Protein AF-A0A662Z2X7-F1 (afdb_monomer)

Secondary structure (DSSP, 8-state):
---TTHHHHTTTTT-EE-HHHHHHHHHHHH-S-B-SS--EEEEE---S--S-TTEEEEEEEEEBSSSS-EEEEEEEEE--SSGGG--TTT--EEEEEEEEE--------

Nearest PDB structures (foldseek):
  5dre-assembly1_A-2  TM=3.375E-01  e=4.925E+00  Comamonas testosteroni
  1ohs-assembly2_D  TM=3.781E-01  e=5.821E+00  Comamonas testosteroni
  8vo3-assembly1_A-2  TM=2.371E-01  e=3.728E+00  Papaver somniferum
  8vo2-assembly1_A-2  TM=2.464E-01  e=4.659E+00  Papaver somniferum
  8vo1-assembly1_A-2  TM=1.956E-01  e=4.659E+00  Papaver somniferum

Foldseek 3Di:
DCAPQNVLQVVVAQDWAAPQVVQVSVCVRPVFHWDNPDKDKDWDDPPDPDPCLFKIWIWIWIATPPDGKIKTWIWMDTDDPDPVVDDNGGGTIRTHDIHTGDPPPPPDD

Solvent-accessible surface area (backbone atoms only — not comparable to full-atom values): 6611 Å² total; per-residue (Å²): 131,86,56,98,56,48,75,64,39,60,73,50,37,78,39,73,42,27,61,66,57,48,50,56,53,48,25,70,73,72,75,49,61,60,45,84,89,57,74,52,73,48,80,51,78,79,90,62,98,55,97,72,79,56,58,36,40,30,43,37,41,42,41,38,74,89,49,79,36,33,35,43,28,37,30,33,42,72,53,65,95,49,78,87,75,60,55,77,73,79,40,63,28,42,29,67,42,69,41,84,44,79,59,75,72,79,76,86,127

pLDDT: mean 82.67, std 15.75, range [36.41, 96.06]

Sequence (109 aa):
MNNMYEKQFRLLENKKMTLKELALELESVVGQTINKDEFFYKRDVALKPNTNVSQDTFHVTYEFLDHKDFIDVVASLPSKRKLSEYDFTDANFDIELISYVKRDTPENK

Structure (mmCIF, N/CA/C/O backbone):
data_AF-A0A662Z2X7-F1
#
_entry.id   AF-A0A662Z2X7-F1
#
loop_
_atom_site.group_PDB
_atom_site.id
_atom_site.type_symbol
_atom_site.label_atom_id
_atom_site.label_alt_id
_atom_site.label_comp_id
_atom_site.label_asym_id
_atom_site.label_entity_id
_atom_site.label_seq_id
_atom_site.pdbx_PDB_ins_code
_atom_site.Cartn_x
_atom_site.Cartn_y
_atom_site.Cartn_z
_atom_site.occupancy
_atom_site.B_iso_or_equiv
_atom_site.auth_seq_id
_atom_site.auth_comp_id
_atom_site.auth_asym_id
_atom_site.auth_atom_id
_atom_site.pdbx_PDB_model_num
ATOM 1 N N . MET A 1 1 ? -2.442 -14.916 15.191 1.00 41.44 1 MET A N 1
ATOM 2 C CA . MET A 1 1 ? -3.237 -13.699 15.453 1.00 41.44 1 MET A CA 1
ATOM 3 C C . MET A 1 1 ? -4.158 -13.524 14.262 1.00 41.44 1 MET A C 1
ATOM 5 O O . MET A 1 1 ? -3.631 -13.391 13.170 1.00 41.44 1 MET 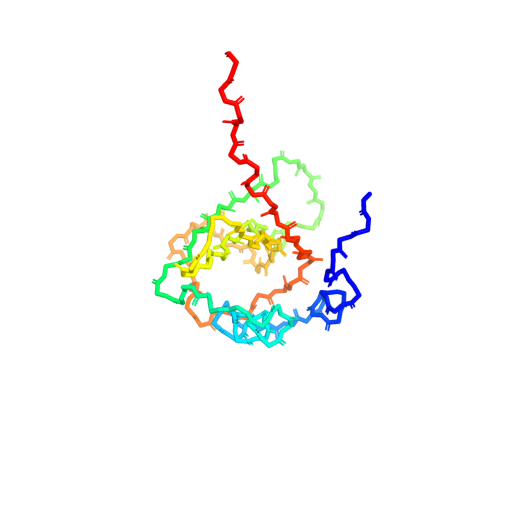A O 1
ATOM 9 N N . ASN A 1 2 ? -5.479 -13.602 14.443 1.00 45.38 2 ASN A N 1
ATOM 10 C CA . ASN A 1 2 ? -6.415 -13.214 13.382 1.00 45.38 2 ASN A CA 1
ATOM 11 C C . ASN A 1 2 ? -6.369 -11.693 13.300 1.00 45.38 2 ASN A C 1
ATOM 13 O O . ASN A 1 2 ? -6.636 -11.028 14.306 1.00 45.38 2 ASN A O 1
ATOM 17 N N . ASN A 1 3 ? -5.960 -11.152 12.157 1.00 61.34 3 ASN A N 1
ATOM 18 C CA . ASN A 1 3 ? -5.884 -9.706 12.006 1.00 61.34 3 ASN A CA 1
ATOM 19 C C . ASN A 1 3 ? -7.318 -9.142 11.988 1.00 61.34 3 ASN A C 1
ATOM 21 O O . ASN A 1 3 ? -8.207 -9.740 11.381 1.00 61.34 3 ASN A O 1
ATOM 25 N N . MET A 1 4 ? -7.572 -8.022 12.672 1.00 78.00 4 MET A N 1
ATOM 26 C CA . MET A 1 4 ? -8.931 -7.477 12.873 1.00 78.00 4 MET A CA 1
ATOM 27 C C . MET A 1 4 ? -9.675 -7.223 11.548 1.00 78.00 4 MET A C 1
ATOM 29 O O . MET A 1 4 ? -10.901 -7.296 11.500 1.00 78.00 4 MET A O 1
ATOM 33 N N . TYR A 1 5 ? -8.914 -7.012 10.472 1.00 87.31 5 TYR 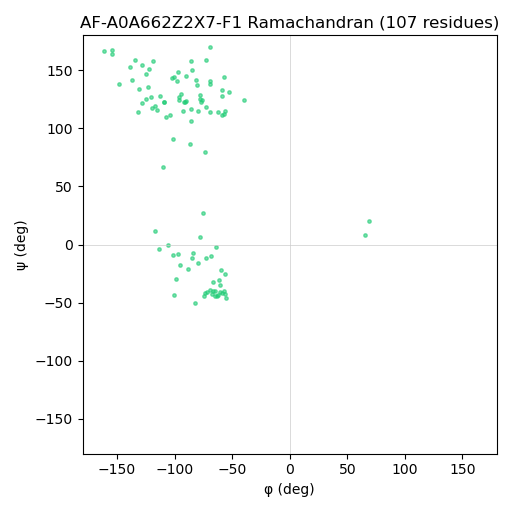A N 1
ATOM 34 C CA . TYR A 1 5 ? -9.384 -6.704 9.121 1.00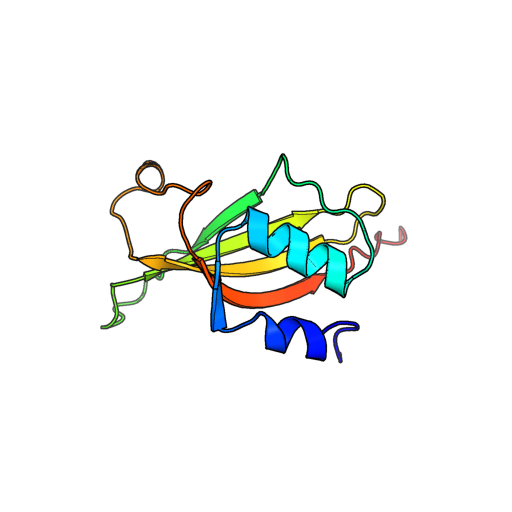 87.31 5 TYR A CA 1
ATOM 35 C C . TYR A 1 5 ? -9.019 -7.776 8.079 1.00 87.31 5 TYR A C 1
ATOM 37 O O . TYR A 1 5 ? -9.152 -7.553 6.878 1.00 87.31 5 TYR A O 1
ATOM 45 N N . GLU A 1 6 ? -8.545 -8.951 8.510 1.00 85.50 6 GLU A N 1
ATOM 46 C CA . GLU A 1 6 ? -7.935 -9.954 7.624 1.00 85.50 6 GLU A CA 1
ATOM 47 C C . GLU A 1 6 ? -8.863 -10.407 6.489 1.00 85.50 6 GLU A C 1
ATOM 49 O O . GLU A 1 6 ? -8.433 -10.576 5.351 1.00 85.50 6 GLU A O 1
ATOM 54 N N . LYS A 1 7 ? -10.157 -10.593 6.777 1.00 89.44 7 LYS A N 1
ATOM 55 C CA . LYS A 1 7 ? -11.122 -11.041 5.763 1.00 89.44 7 LYS A CA 1
ATOM 56 C C . LYS A 1 7 ? -11.330 -9.990 4.680 1.00 89.44 7 LYS A C 1
ATOM 58 O O . LYS A 1 7 ? -11.447 -10.350 3.517 1.00 89.44 7 LYS A O 1
ATOM 63 N N . GLN A 1 8 ? -11.393 -8.721 5.067 1.00 91.88 8 GLN A N 1
ATOM 64 C CA . GLN A 1 8 ? -11.579 -7.597 4.160 1.00 91.88 8 GLN A CA 1
ATOM 65 C C . GLN A 1 8 ? -10.318 -7.354 3.328 1.00 91.88 8 GLN A C 1
ATOM 67 O O . GLN A 1 8 ? -10.410 -7.163 2.122 1.00 91.88 8 GLN A O 1
ATOM 72 N N . PHE A 1 9 ? -9.141 -7.450 3.944 1.00 93.56 9 PHE A N 1
ATOM 73 C CA . PHE A 1 9 ? -7.856 -7.336 3.254 1.00 93.56 9 PHE A CA 1
ATOM 74 C C . PHE A 1 9 ? -7.660 -8.406 2.186 1.00 93.56 9 PHE A C 1
ATOM 76 O O . PHE A 1 9 ? -7.285 -8.076 1.066 1.00 93.56 9 PHE A O 1
ATOM 83 N N . ARG A 1 10 ? -8.054 -9.654 2.456 1.00 91.75 10 ARG A N 1
ATOM 84 C CA . ARG A 1 10 ? -8.045 -10.723 1.443 1.00 91.75 10 ARG A CA 1
ATOM 85 C C . ARG A 1 10 ? -8.917 -10.433 0.215 1.00 91.75 10 ARG A C 1
ATOM 87 O O . ARG A 1 10 ? -8.704 -11.043 -0.825 1.00 91.75 10 ARG A O 1
ATOM 94 N N . LEU A 1 11 ? -9.908 -9.538 0.314 1.00 92.94 11 LEU A N 1
ATOM 95 C CA . LEU A 1 11 ? -10.707 -9.099 -0.841 1.00 92.94 11 LEU A CA 1
ATOM 96 C C . LEU A 1 11 ? -9.990 -8.039 -1.688 1.00 92.94 11 LEU A C 1
ATOM 98 O O . LEU A 1 11 ? -10.437 -7.745 -2.798 1.00 92.94 11 LEU A O 1
ATOM 102 N N . LEU A 1 12 ? -8.943 -7.416 -1.149 1.00 93.56 12 LEU A N 1
ATOM 103 C CA . LEU A 1 12 ? -8.099 -6.434 -1.828 1.00 93.56 12 LEU A CA 1
ATOM 104 C C . LEU A 1 12 ? -6.806 -7.069 -2.358 1.00 93.56 12 LEU A C 1
ATOM 106 O O . LEU A 1 12 ? -6.305 -6.645 -3.395 1.00 93.56 12 LEU A O 1
ATOM 110 N N . GLU A 1 13 ? -6.304 -8.110 -1.696 1.00 92.25 13 GLU A N 1
ATOM 111 C CA . GLU A 1 13 ? -5.204 -8.941 -2.193 1.00 92.25 13 GLU A CA 1
ATOM 112 C C . GLU A 1 13 ? -5.539 -9.554 -3.567 1.00 92.25 13 GLU A C 1
ATOM 114 O O . GLU A 1 13 ? -6.676 -9.937 -3.852 1.00 92.25 13 GLU A O 1
ATOM 119 N N . ASN A 1 14 ? -4.528 -9.673 -4.426 1.00 89.75 14 ASN A N 1
ATOM 120 C CA . ASN A 1 14 ? -4.590 -10.083 -5.836 1.00 89.75 14 ASN A CA 1
ATOM 121 C C . ASN A 1 14 ? -5.336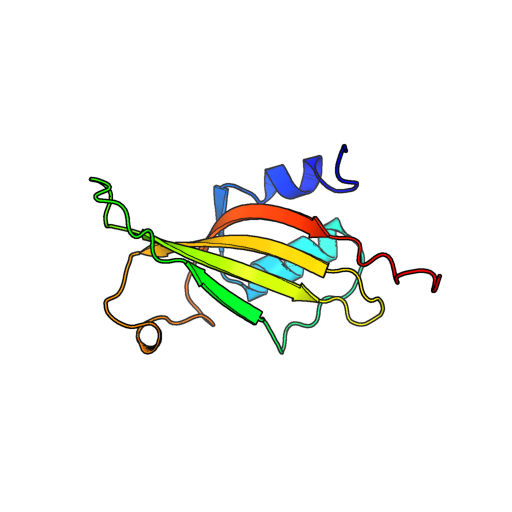 -9.121 -6.773 1.00 89.75 14 ASN A C 1
ATOM 123 O O . ASN A 1 14 ? -5.560 -9.451 -7.941 1.00 89.75 14 ASN A O 1
ATOM 127 N N . LYS A 1 15 ? -5.723 -7.932 -6.301 1.00 95.50 15 LYS A N 1
ATOM 128 C CA . LYS A 1 15 ? -6.189 -6.862 -7.186 1.00 95.50 15 LYS A CA 1
ATOM 129 C C . LYS A 1 15 ? -5.014 -6.055 -7.720 1.00 95.50 15 LYS A C 1
ATOM 131 O O . LYS A 1 15 ? -3.941 -6.000 -7.120 1.00 95.50 15 LYS A O 1
ATOM 136 N N . LYS A 1 16 ? -5.271 -5.392 -8.846 1.00 95.81 16 LYS A N 1
ATOM 137 C CA . LYS A 1 16 ? -4.361 -4.432 -9.453 1.00 95.81 16 LYS A CA 1
ATOM 138 C C . LYS A 1 16 ? -4.933 -3.029 -9.303 1.00 95.81 16 LYS A C 1
ATOM 140 O O . LYS A 1 16 ? -6.060 -2.810 -9.743 1.00 95.81 16 LYS A O 1
ATOM 145 N N . MET A 1 17 ? -4.193 -2.121 -8.675 1.00 96.06 17 MET A N 1
ATOM 146 C CA . MET A 1 17 ? -4.632 -0.736 -8.465 1.00 96.06 17 MET A CA 1
ATOM 147 C C . MET A 1 17 ? -3.457 0.191 -8.152 1.00 96.06 17 MET A C 1
ATOM 149 O O . MET A 1 17 ? -2.355 -0.266 -7.841 1.00 96.06 17 MET A O 1
ATOM 153 N N . THR A 1 18 ? -3.688 1.496 -8.223 1.00 95.31 18 THR A N 1
ATOM 154 C CA . THR A 1 18 ? -2.723 2.506 -7.770 1.00 95.31 18 THR A CA 1
ATOM 155 C C . THR A 1 18 ? -2.637 2.551 -6.244 1.00 95.31 18 THR A C 1
ATOM 157 O O . THR A 1 18 ? -3.571 2.171 -5.532 1.00 95.31 18 THR A O 1
ATOM 160 N N . LEU A 1 19 ? -1.532 3.082 -5.709 1.00 92.88 19 LEU A N 1
ATOM 161 C CA . LEU A 1 19 ? -1.374 3.246 -4.258 1.00 92.88 19 LEU A CA 1
ATOM 162 C C . LEU A 1 19 ? -2.438 4.176 -3.655 1.00 92.88 19 LEU A C 1
ATOM 164 O O . LEU A 1 19 ? -2.840 3.987 -2.506 1.00 92.88 19 LEU A O 1
ATOM 168 N N . LYS A 1 20 ? -2.917 5.152 -4.435 1.00 92.62 20 LYS A N 1
ATOM 169 C CA . LYS A 1 20 ? -3.962 6.097 -4.028 1.00 92.62 20 LYS A CA 1
ATOM 170 C C . LYS A 1 20 ? -5.349 5.457 -3.993 1.00 92.62 20 LYS A C 1
ATOM 172 O O . LYS A 1 20 ? -6.104 5.714 -3.058 1.00 92.62 20 LYS A O 1
ATOM 177 N N . GLU A 1 21 ? -5.684 4.629 -4.981 1.00 95.06 21 GLU A N 1
ATOM 178 C CA . GLU A 1 21 ? -6.920 3.835 -4.961 1.00 95.06 21 GLU A CA 1
ATOM 179 C C . GLU A 1 21 ? -6.912 2.860 -3.785 1.00 95.06 21 GLU A C 1
ATOM 181 O O . GLU A 1 21 ? -7.891 2.796 -3.043 1.00 95.06 21 GLU A O 1
ATOM 186 N N . LEU A 1 22 ? -5.779 2.189 -3.546 1.00 95.19 22 LEU A N 1
ATOM 187 C CA . LEU A 1 22 ? -5.638 1.306 -2.395 1.00 95.19 22 LEU A CA 1
ATOM 188 C C . LEU A 1 22 ? -5.849 2.055 -1.076 1.00 95.19 22 LEU A C 1
ATOM 190 O O . LEU A 1 22 ? -6.551 1.546 -0.211 1.00 95.19 22 LEU A O 1
ATOM 194 N N . ALA A 1 23 ? -5.319 3.274 -0.926 1.00 93.88 23 ALA A N 1
ATOM 195 C CA . ALA A 1 23 ? -5.561 4.081 0.271 1.00 93.88 23 ALA A CA 1
ATOM 196 C C . ALA A 1 23 ? -7.064 4.290 0.533 1.00 93.88 23 ALA A C 1
ATOM 198 O O . ALA A 1 23 ? -7.515 4.101 1.657 1.00 93.88 23 ALA A O 1
ATOM 199 N N . LEU A 1 24 ? -7.850 4.630 -0.494 1.00 94.44 24 LEU A N 1
ATOM 200 C CA . LEU A 1 24 ? -9.299 4.854 -0.367 1.00 94.44 24 LEU A CA 1
ATOM 201 C C . LEU A 1 24 ? -10.064 3.575 0.015 1.00 94.44 24 LEU A C 1
ATOM 203 O O . LEU A 1 24 ? -10.986 3.608 0.837 1.00 94.44 24 LEU A O 1
ATOM 207 N N . GLU A 1 25 ? -9.674 2.439 -0.564 1.00 95.38 25 GLU A N 1
ATOM 208 C CA . GLU A 1 25 ? -10.232 1.127 -0.221 1.00 95.38 25 GLU A CA 1
ATOM 209 C C . GLU A 1 25 ? -9.891 0.747 1.227 1.00 95.38 25 GLU A C 1
ATOM 211 O O . GLU A 1 25 ? -10.762 0.322 1.987 1.00 95.38 25 GLU A O 1
ATOM 216 N N . LEU A 1 26 ? -8.638 0.957 1.646 1.00 94.06 26 LEU A N 1
ATOM 217 C CA . LEU A 1 26 ? -8.186 0.687 3.010 1.00 94.06 26 LEU A CA 1
ATOM 218 C C . LEU A 1 26 ? -8.919 1.560 4.035 1.00 94.06 26 LEU A C 1
ATOM 220 O O . LEU A 1 26 ? -9.381 1.022 5.039 1.00 94.06 26 LEU A O 1
ATOM 224 N N . GLU A 1 27 ? -9.099 2.859 3.771 1.00 93.56 27 GLU A N 1
ATOM 225 C CA . GLU A 1 27 ? -9.907 3.755 4.614 1.00 93.56 27 GLU A CA 1
ATOM 226 C C . GLU A 1 27 ? -11.339 3.238 4.778 1.00 93.56 27 GLU A C 1
ATOM 228 O O . GLU A 1 27 ? -11.877 3.233 5.884 1.00 93.56 27 GLU A O 1
ATOM 233 N N . SER A 1 28 ? -11.942 2.746 3.694 1.00 93.19 28 SER A N 1
ATOM 234 C CA . SER A 1 28 ? -13.298 2.186 3.715 1.00 93.19 28 SER A CA 1
ATOM 235 C C . SER A 1 28 ? -13.382 0.890 4.532 1.00 93.19 28 SER A C 1
ATOM 237 O O . SER A 1 28 ? -14.402 0.622 5.167 1.00 93.19 28 SER A O 1
ATOM 239 N N . VAL A 1 29 ? -12.310 0.090 4.543 1.00 92.44 29 VAL A N 1
ATOM 240 C CA . VAL A 1 29 ? -12.219 -1.154 5.323 1.00 92.44 29 VAL A CA 1
ATOM 241 C C . VAL A 1 29 ? -12.023 -0.887 6.815 1.00 92.44 29 VAL A C 1
ATOM 243 O O . VAL A 1 29 ? -12.652 -1.550 7.641 1.00 92.44 29 VAL A O 1
ATOM 246 N N . VAL A 1 30 ? -11.134 0.044 7.165 1.00 90.75 30 VAL A N 1
ATOM 247 C CA . VAL A 1 30 ? -10.717 0.282 8.558 1.00 90.75 30 VAL A CA 1
ATOM 248 C C . VAL A 1 30 ? -11.498 1.402 9.247 1.00 90.75 30 VAL A C 1
ATOM 250 O O . VAL A 1 30 ? -11.495 1.480 10.473 1.00 90.75 30 VAL A O 1
ATOM 253 N N . GLY A 1 31 ? -12.182 2.257 8.484 1.00 89.75 31 GLY A N 1
ATOM 254 C CA . GLY A 1 31 ? -12.940 3.398 8.998 1.00 89.75 31 GLY A CA 1
ATOM 255 C C . GLY A 1 31 ? -12.071 4.514 9.588 1.00 89.75 31 GLY A C 1
ATOM 256 O O . GLY A 1 31 ? -12.564 5.296 10.398 1.00 89.75 31 GLY A O 1
ATOM 257 N N . GLN A 1 32 ? -10.786 4.573 9.230 1.00 88.94 32 GLN A N 1
ATOM 258 C CA . GLN A 1 32 ? -9.815 5.561 9.717 1.00 88.94 32 GLN A CA 1
ATOM 259 C C . GLN A 1 32 ? -9.175 6.271 8.528 1.00 88.94 32 GLN A C 1
ATOM 261 O O . GLN A 1 32 ? -8.973 5.652 7.486 1.00 88.94 32 GLN A O 1
ATOM 266 N N . THR A 1 33 ? -8.843 7.552 8.691 1.00 90.69 33 THR A N 1
ATOM 267 C CA . THR A 1 33 ? -8.241 8.361 7.626 1.00 90.69 33 THR A CA 1
ATOM 268 C C . THR A 1 33 ? -6.753 8.049 7.483 1.00 90.69 33 THR A C 1
ATOM 270 O O . THR A 1 33 ? -6.001 8.103 8.459 1.00 90.69 33 THR A O 1
ATOM 273 N N . ILE A 1 34 ? -6.327 7.762 6.259 1.00 90.94 34 ILE A N 1
ATOM 274 C CA . ILE A 1 34 ? -4.944 7.480 5.874 1.00 90.94 34 ILE A CA 1
ATOM 275 C C . ILE A 1 34 ? -4.310 8.753 5.307 1.00 90.94 34 ILE A C 1
ATOM 277 O O . ILE A 1 34 ? -4.945 9.494 4.549 1.00 90.94 34 ILE A O 1
ATOM 281 N N . ASN A 1 35 ? -3.042 8.994 5.643 1.00 85.44 35 ASN A N 1
ATOM 282 C CA . ASN A 1 35 ? -2.253 10.032 4.990 1.00 85.44 35 ASN A CA 1
ATOM 283 C C . ASN A 1 35 ? -1.959 9.613 3.538 1.00 85.44 35 ASN A C 1
ATOM 285 O O . ASN A 1 35 ? -1.269 8.626 3.297 1.00 85.44 35 ASN A O 1
ATOM 289 N N . LYS A 1 36 ? -2.517 10.346 2.569 1.00 79.50 36 LYS A N 1
ATOM 290 C CA . LYS A 1 36 ? -2.375 10.051 1.131 1.00 79.50 36 LYS A CA 1
ATOM 291 C C . LYS A 1 36 ? -1.273 10.863 0.453 1.00 79.50 36 LYS A C 1
ATOM 293 O O . LYS A 1 36 ? -1.001 10.630 -0.723 1.00 79.50 36 LYS A O 1
ATOM 298 N N . ASP A 1 37 ? -0.700 11.826 1.169 1.00 69.25 37 ASP A N 1
ATOM 299 C CA . ASP A 1 37 ? 0.319 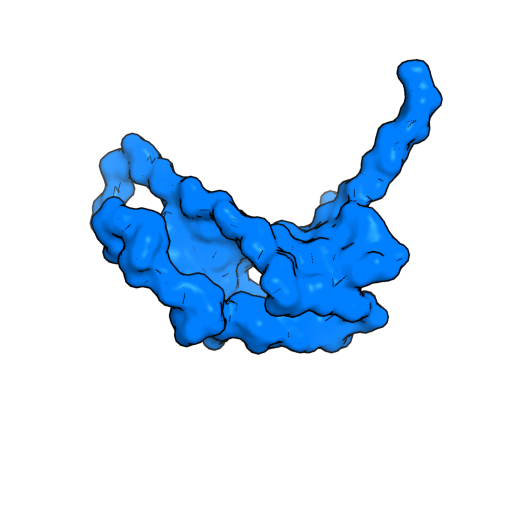12.730 0.639 1.00 69.25 37 ASP A CA 1
ATOM 300 C 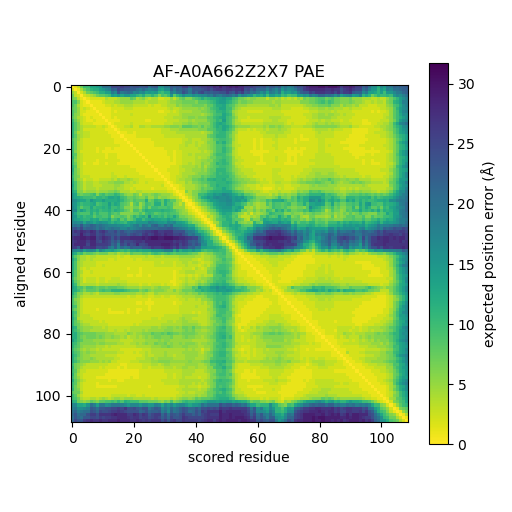C . ASP A 1 37 ? 1.728 12.145 0.815 1.00 69.25 37 ASP A C 1
ATOM 302 O O . ASP A 1 37 ? 2.647 12.504 0.080 1.00 69.25 37 ASP A O 1
ATOM 306 N N . GLU A 1 38 ? 1.890 11.194 1.742 1.00 65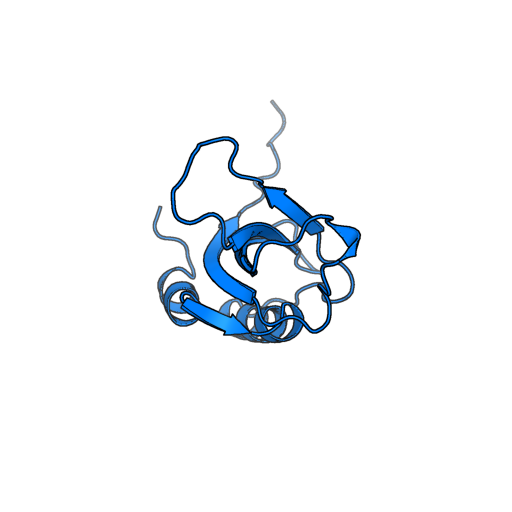.19 38 GLU A N 1
ATOM 307 C CA . GLU A 1 38 ? 3.159 10.532 2.034 1.00 65.19 38 GLU A CA 1
ATOM 308 C C . GLU A 1 38 ? 2.979 9.009 2.090 1.00 65.19 38 GLU A C 1
ATOM 310 O O . GLU A 1 38 ? 2.331 8.474 2.988 1.00 65.19 38 GLU A O 1
ATOM 315 N N . PHE A 1 39 ? 3.592 8.299 1.138 1.00 71.75 39 PHE A N 1
ATOM 316 C CA . PHE A 1 39 ? 3.750 6.844 1.190 1.00 71.75 39 PHE A CA 1
ATOM 317 C C . PHE A 1 39 ? 5.230 6.512 1.346 1.00 71.75 39 PHE A C 1
ATOM 319 O O . PHE A 1 39 ? 6.061 6.957 0.550 1.00 71.75 39 PHE A O 1
ATOM 326 N N . PHE A 1 40 ? 5.569 5.690 2.338 1.00 75.00 40 PHE A N 1
ATOM 327 C CA . PHE A 1 40 ? 6.927 5.172 2.480 1.00 75.00 40 PHE A CA 1
ATOM 328 C C . PHE A 1 40 ? 7.032 3.846 1.745 1.00 75.00 40 PHE A C 1
ATOM 330 O O . PHE A 1 40 ? 6.286 2.917 2.046 1.00 75.00 40 PHE A O 1
ATOM 337 N N . TYR A 1 41 ? 7.963 3.750 0.797 1.00 75.81 41 TYR A N 1
ATOM 338 C CA . TYR A 1 41 ? 8.191 2.527 0.036 1.00 75.81 41 TYR A CA 1
ATOM 339 C C . TYR A 1 41 ? 9.633 2.038 0.138 1.00 75.81 41 TYR A C 1
ATOM 341 O O . TYR A 1 41 ? 10.595 2.796 -0.005 1.00 75.81 41 TYR A O 1
ATOM 349 N N . LYS A 1 42 ? 9.785 0.729 0.337 1.00 79.94 42 LYS A N 1
ATOM 350 C CA . LYS A 1 42 ? 11.068 0.024 0.332 1.00 79.94 42 LYS A CA 1
ATOM 351 C C . LYS A 1 42 ? 11.054 -1.029 -0.771 1.00 79.94 42 LYS A C 1
ATOM 353 O O . LYS A 1 42 ? 10.250 -1.952 -0.728 1.00 79.94 42 LYS A O 1
ATOM 358 N N . ARG A 1 43 ? 11.947 -0.890 -1.758 1.00 78.25 43 ARG A N 1
ATOM 359 C CA . ARG A 1 43 ? 12.163 -1.896 -2.813 1.00 78.25 43 ARG A CA 1
ATOM 360 C C . ARG A 1 43 ? 12.984 -3.045 -2.245 1.00 78.25 43 ARG A C 1
ATOM 362 O O . ARG A 1 43 ? 14.118 -2.822 -1.822 1.00 78.25 43 ARG A O 1
ATOM 369 N N . ASP A 1 44 ? 12.454 -4.257 -2.309 1.00 73.50 44 ASP A N 1
ATOM 370 C CA . ASP A 1 44 ? 13.197 -5.475 -2.013 1.00 73.50 44 ASP A CA 1
ATOM 371 C C . ASP A 1 44 ? 13.542 -6.187 -3.326 1.00 73.50 44 ASP A C 1
ATOM 373 O O . ASP A 1 44 ? 12.686 -6.675 -4.061 1.00 73.50 44 ASP A O 1
ATOM 377 N N . VAL A 1 45 ? 14.838 -6.204 -3.647 1.00 62.62 45 VAL A N 1
ATOM 378 C CA . VAL A 1 45 ? 15.370 -6.909 -4.818 1.00 62.62 45 VAL A CA 1
ATOM 379 C C . VAL A 1 45 ? 15.777 -8.304 -4.369 1.00 62.62 45 VAL A C 1
ATOM 381 O O . VAL A 1 45 ? 16.698 -8.460 -3.564 1.00 62.62 45 VAL A O 1
ATOM 384 N N . ALA A 1 46 ? 15.108 -9.334 -4.882 1.00 59.00 46 ALA A N 1
ATOM 385 C CA . ALA A 1 46 ? 15.481 -10.710 -4.587 1.00 59.00 46 ALA A CA 1
ATOM 386 C C . ALA A 1 46 ? 16.903 -11.000 -5.115 1.00 59.00 46 ALA A C 1
ATOM 388 O O . ALA A 1 46 ? 17.137 -11.036 -6.317 1.00 59.00 46 ALA A O 1
ATOM 389 N N . LEU A 1 47 ? 17.863 -11.245 -4.214 1.00 53.78 47 LEU A N 1
ATOM 390 C CA . LEU A 1 47 ? 19.261 -11.578 -4.551 1.00 53.78 47 LEU A CA 1
ATOM 391 C C . LEU A 1 47 ? 19.465 -13.044 -4.993 1.00 53.78 47 LEU A C 1
ATOM 393 O O . LEU A 1 47 ? 20.602 -13.489 -5.148 1.00 53.78 47 LEU A O 1
ATOM 397 N N . LYS A 1 48 ? 18.392 -13.827 -5.157 1.00 49.59 48 LYS A N 1
ATOM 398 C CA . LYS A 1 48 ? 18.472 -15.244 -5.549 1.00 49.59 48 LYS A CA 1
ATOM 399 C C . LYS A 1 48 ? 18.262 -15.417 -7.062 1.00 49.59 48 LYS A C 1
ATOM 401 O O . LYS A 1 48 ? 17.512 -14.642 -7.655 1.00 49.59 48 LYS A O 1
ATOM 406 N N . PRO A 1 49 ? 18.892 -16.428 -7.697 1.00 44.34 49 PRO A N 1
ATOM 407 C CA . PRO A 1 49 ? 18.704 -16.730 -9.112 1.00 44.34 49 PRO A CA 1
ATOM 408 C C . PRO A 1 49 ? 17.328 -17.376 -9.298 1.00 44.34 49 PRO A C 1
ATOM 410 O O . PRO A 1 49 ? 17.186 -18.595 -9.354 1.00 44.34 49 PRO A O 1
ATOM 413 N N . ASN A 1 50 ? 16.296 -16.544 -9.325 1.0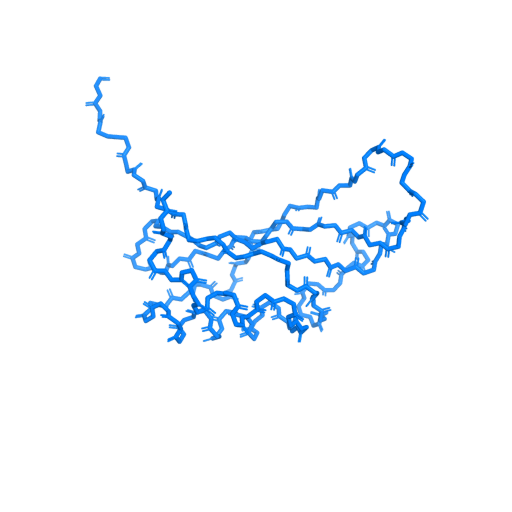0 44.12 50 ASN A N 1
ATOM 414 C CA . ASN A 1 50 ? 14.918 -16.975 -9.475 1.00 44.12 50 ASN A CA 1
ATOM 415 C C . ASN A 1 50 ? 14.573 -16.843 -10.957 1.00 44.12 50 ASN A C 1
ATOM 417 O O . ASN A 1 50 ? 14.710 -15.773 -11.533 1.00 44.12 50 ASN A O 1
ATOM 421 N N . THR A 1 51 ? 14.115 -17.916 -11.588 1.00 49.75 51 THR A N 1
ATOM 422 C CA . THR A 1 51 ? 13.772 -17.971 -13.020 1.00 49.75 51 THR A CA 1
ATOM 423 C C . THR A 1 51 ? 12.599 -17.067 -13.442 1.00 49.75 51 THR A C 1
ATOM 425 O O . THR A 1 51 ? 12.333 -16.965 -14.634 1.00 49.75 51 THR A O 1
ATOM 428 N N . ASN A 1 52 ? 11.956 -16.356 -12.506 1.00 49.78 52 ASN A N 1
ATOM 429 C CA . ASN A 1 52 ? 10.947 -15.316 -12.755 1.00 49.78 52 ASN A CA 1
ATOM 430 C C . ASN A 1 52 ? 11.493 -13.921 -12.396 1.00 49.78 52 ASN A C 1
ATOM 432 O O . ASN A 1 52 ? 11.038 -13.279 -11.455 1.00 49.78 52 ASN A O 1
ATOM 436 N N . VAL A 1 53 ? 12.485 -13.445 -13.152 1.00 56.62 53 VAL A N 1
ATOM 437 C CA . VAL A 1 53 ? 13.150 -12.130 -12.985 1.00 56.62 53 VAL A CA 1
ATOM 438 C C . VAL A 1 53 ? 12.279 -10.956 -13.488 1.00 56.62 53 VAL A C 1
ATOM 440 O O . VAL A 1 53 ? 12.800 -9.956 -13.972 1.00 56.62 53 VAL A O 1
ATOM 443 N N . SER A 1 54 ? 10.950 -11.081 -13.488 1.00 74.94 54 SER A N 1
ATOM 444 C CA . SER A 1 54 ? 10.078 -10.105 -14.156 1.00 74.94 54 SER A CA 1
ATOM 445 C C . SER A 1 54 ? 9.405 -9.107 -13.227 1.00 74.94 54 SER A C 1
ATOM 447 O O . SER A 1 54 ? 8.788 -8.185 -13.751 1.00 74.94 54 SER A O 1
ATOM 449 N N . GLN A 1 55 ? 9.478 -9.268 -11.902 1.00 84.00 55 GLN A N 1
ATOM 450 C CA . GLN A 1 55 ? 8.819 -8.373 -10.948 1.00 84.00 55 GLN A CA 1
ATOM 451 C C . GLN A 1 55 ? 9.715 -8.013 -9.763 1.00 84.00 55 GLN A C 1
ATOM 453 O O . GLN A 1 55 ? 10.454 -8.848 -9.241 1.00 84.00 55 GLN A O 1
ATOM 458 N N . ASP A 1 56 ? 9.611 -6.757 -9.343 1.00 88.56 56 ASP A N 1
ATOM 459 C CA . ASP A 1 56 ? 10.174 -6.259 -8.099 1.00 88.56 56 ASP A CA 1
ATOM 460 C C . ASP A 1 56 ? 9.071 -6.121 -7.059 1.00 88.56 56 ASP A C 1
ATOM 462 O O . ASP A 1 56 ? 7.960 -5.687 -7.376 1.00 88.56 56 ASP A O 1
ATOM 466 N N . THR A 1 57 ? 9.416 -6.431 -5.813 1.00 90.50 57 THR A N 1
ATOM 467 C CA . THR A 1 57 ? 8.521 -6.319 -4.665 1.00 90.50 57 THR A CA 1
ATOM 468 C C . THR A 1 57 ? 8.826 -5.047 -3.879 1.00 90.50 57 THR A C 1
ATOM 470 O O . THR A 1 57 ? 9.981 -4.630 -3.733 1.00 90.50 57 THR A O 1
ATOM 473 N N . PHE A 1 58 ? 7.776 -4.433 -3.354 1.00 91.06 58 PHE A N 1
ATOM 474 C CA . PHE A 1 58 ? 7.808 -3.212 -2.573 1.00 91.06 58 PHE A CA 1
ATOM 475 C C . PHE A 1 58 ? 6.999 -3.407 -1.297 1.00 91.06 58 PHE A C 1
ATOM 477 O O . PHE A 1 58 ? 5.872 -3.893 -1.345 1.00 91.06 58 PHE A O 1
ATOM 484 N N . HIS A 1 59 ? 7.565 -2.981 -0.173 1.00 92.44 59 HIS A N 1
ATOM 485 C CA . HIS A 1 59 ? 6.798 -2.731 1.042 1.00 92.44 59 HIS A CA 1
ATOM 486 C C . HIS A 1 59 ? 6.340 -1.282 1.027 1.00 92.44 59 HIS A C 1
ATOM 488 O O . HIS A 1 59 ? 7.187 -0.396 0.912 1.00 92.44 59 HIS A O 1
ATOM 494 N N . VAL A 1 60 ? 5.035 -1.052 1.126 1.00 92.75 60 VAL A N 1
ATOM 495 C CA . VAL A 1 60 ? 4.404 0.268 1.157 1.00 92.75 60 VAL A CA 1
ATOM 496 C C . VAL A 1 60 ? 3.699 0.437 2.495 1.00 92.75 60 VAL A C 1
ATOM 498 O O . VAL A 1 60 ? 2.791 -0.321 2.828 1.00 92.75 60 VAL A O 1
ATOM 501 N N . THR A 1 61 ? 4.115 1.438 3.263 1.00 93.44 61 THR A N 1
ATOM 502 C CA . THR A 1 61 ? 3.501 1.773 4.548 1.00 93.44 61 THR A CA 1
ATOM 503 C C . THR A 1 61 ? 2.472 2.884 4.375 1.00 93.44 61 THR A C 1
ATOM 505 O O . THR A 1 61 ? 2.792 3.962 3.872 1.00 93.44 61 THR A O 1
ATOM 508 N N . TYR A 1 62 ? 1.258 2.623 4.856 1.00 92.31 62 TYR A N 1
ATOM 509 C CA . TYR A 1 62 ? 0.163 3.578 4.971 1.00 92.31 62 TYR A CA 1
ATOM 510 C C . TYR A 1 62 ? -0.035 3.939 6.441 1.00 92.31 62 TYR A C 1
ATOM 512 O O . TYR A 1 62 ? -0.480 3.108 7.237 1.00 92.31 62 TYR A O 1
ATOM 520 N N . GLU A 1 63 ? 0.305 5.172 6.806 1.00 91.69 63 GLU A N 1
ATOM 521 C CA . GLU A 1 63 ? 0.094 5.686 8.159 1.00 91.69 63 GLU A CA 1
ATOM 522 C C . GLU A 1 63 ? -1.286 6.343 8.283 1.00 91.69 63 GLU A C 1
ATOM 524 O O . GLU A 1 63 ? -1.795 6.970 7.348 1.00 91.69 63 GLU A O 1
ATOM 529 N N . PHE A 1 64 ? -1.899 6.199 9.454 1.00 90.69 64 PHE A N 1
ATOM 530 C CA . PHE A 1 64 ? -3.144 6.883 9.774 1.00 90.69 64 PHE A CA 1
ATOM 531 C C . PHE A 1 64 ? -2.870 8.291 10.304 1.00 90.69 64 PHE A C 1
ATOM 533 O O . PHE A 1 64 ? -1.849 8.532 10.945 1.00 90.69 64 PHE A O 1
ATOM 540 N N . LEU A 1 65 ? -3.796 9.224 10.074 1.00 88.38 65 LEU A N 1
ATOM 541 C CA . LEU A 1 65 ? -3.641 10.603 10.559 1.00 88.38 65 LEU A CA 1
ATOM 542 C C . LEU A 1 65 ? -3.744 10.707 12.088 1.00 88.38 65 LEU A C 1
ATOM 544 O O . LEU A 1 65 ? -3.001 11.462 12.709 1.00 88.38 65 LEU A O 1
ATOM 548 N N . ASP A 1 66 ? -4.653 9.937 12.692 1.00 85.31 66 ASP A N 1
ATOM 549 C CA . ASP A 1 66 ? -5.071 10.142 14.086 1.00 85.31 66 ASP A CA 1
ATOM 550 C C . ASP A 1 66 ? -4.507 9.104 15.076 1.00 85.31 66 ASP A C 1
ATOM 552 O O . ASP A 1 66 ? -4.782 9.177 16.276 1.00 85.31 66 ASP A O 1
ATOM 556 N N . HIS A 1 67 ? -3.723 8.119 14.621 1.00 83.75 67 HIS A N 1
ATOM 557 C CA . HIS A 1 67 ? -3.079 7.142 15.507 1.00 83.75 67 HIS A CA 1
ATOM 558 C C . HIS A 1 67 ? -1.809 6.538 14.899 1.00 83.75 67 HIS A C 1
ATOM 560 O O . HIS A 1 67 ? -1.543 6.645 13.710 1.00 83.75 67 HIS A O 1
ATOM 566 N N . LYS A 1 68 ? -1.005 5.907 15.762 1.00 87.94 68 LYS A N 1
ATOM 567 C CA . LYS A 1 68 ? 0.352 5.432 15.442 1.00 87.94 68 LYS A CA 1
ATOM 568 C C . LYS A 1 68 ? 0.412 4.069 14.758 1.00 87.94 68 LYS A C 1
ATOM 570 O O . LYS A 1 68 ? 1.511 3.636 14.404 1.00 87.94 68 LYS A O 1
ATOM 575 N N . ASP A 1 69 ? -0.713 3.372 14.650 1.00 90.75 69 ASP A N 1
ATOM 576 C CA . ASP A 1 69 ? -0.746 2.121 13.898 1.00 90.75 69 ASP A CA 1
ATOM 577 C C . ASP A 1 69 ? -0.585 2.430 12.410 1.00 90.75 69 ASP A C 1
ATOM 579 O O . ASP A 1 69 ? -0.611 3.585 11.984 1.00 90.75 69 ASP A O 1
ATOM 583 N N . PHE A 1 70 ? -0.385 1.397 11.609 1.00 91.88 70 PHE A N 1
ATOM 584 C CA . PHE A 1 70 ? -0.234 1.561 10.172 1.00 91.88 70 PHE A CA 1
ATOM 585 C C . PHE A 1 70 ? -0.639 0.284 9.449 1.00 91.88 70 PHE A C 1
ATOM 587 O O . PHE A 1 70 ? -0.807 -0.777 10.057 1.00 91.88 70 PHE A O 1
ATOM 594 N N . ILE A 1 71 ? -0.791 0.386 8.137 1.00 92.62 71 ILE A N 1
ATOM 595 C CA . ILE A 1 71 ? -0.983 -0.763 7.261 1.00 92.62 71 ILE A CA 1
ATOM 596 C C . ILE A 1 71 ? 0.296 -0.939 6.446 1.00 92.62 71 ILE A C 1
ATOM 598 O O . ILE A 1 71 ? 0.732 -0.014 5.767 1.00 92.62 71 ILE A O 1
ATOM 602 N N . ASP A 1 72 ? 0.904 -2.118 6.534 1.00 93.12 72 ASP A N 1
ATOM 603 C CA . ASP A 1 72 ? 2.000 -2.535 5.660 1.00 93.12 72 ASP A CA 1
ATOM 604 C C . ASP A 1 72 ? 1.430 -3.331 4.489 1.00 93.12 72 ASP A C 1
ATOM 606 O O . ASP A 1 72 ? 0.643 -4.264 4.681 1.00 93.12 72 ASP A O 1
ATOM 610 N N . VAL A 1 73 ? 1.817 -2.952 3.278 1.00 94.12 73 VAL A N 1
ATOM 611 C CA . VAL A 1 73 ? 1.377 -3.596 2.045 1.00 94.12 73 VAL A CA 1
ATOM 612 C C . VAL A 1 73 ? 2.584 -4.121 1.294 1.00 94.12 73 VAL A C 1
ATOM 614 O O . VAL A 1 73 ? 3.502 -3.368 0.981 1.00 94.12 73 VAL A O 1
ATOM 617 N N . VAL A 1 74 ? 2.551 -5.402 0.945 1.00 94.12 74 VAL A N 1
ATOM 618 C CA . VAL A 1 74 ? 3.465 -5.980 -0.037 1.00 94.12 74 VAL A CA 1
ATOM 619 C C . VAL A 1 74 ? 2.803 -5.870 -1.399 1.00 94.12 74 VAL A C 1
ATOM 621 O O . VAL A 1 74 ? 1.686 -6.353 -1.599 1.00 94.12 74 VAL A O 1
ATOM 624 N N . ALA A 1 75 ? 3.485 -5.216 -2.326 1.00 93.62 75 ALA A N 1
ATOM 625 C CA . ALA A 1 75 ? 2.996 -4.985 -3.671 1.00 93.62 75 ALA A CA 1
ATOM 626 C C . ALA A 1 75 ? 4.116 -5.178 -4.692 1.00 93.62 75 ALA A C 1
ATOM 628 O O . ALA A 1 75 ? 5.287 -4.963 -4.377 1.00 93.62 75 ALA A O 1
ATOM 629 N N . SER A 1 76 ? 3.779 -5.544 -5.925 1.00 92.69 76 SER A N 1
ATOM 630 C CA . SER A 1 76 ? 4.775 -5.728 -6.979 1.00 92.69 76 SER A CA 1
ATOM 631 C C . SER A 1 76 ? 4.469 -4.967 -8.259 1.00 92.69 76 SER A C 1
ATOM 633 O O . SER A 1 76 ? 3.332 -4.619 -8.585 1.00 92.69 76 SER A O 1
ATOM 635 N N . LEU A 1 77 ? 5.547 -4.681 -8.987 1.00 92.19 77 LEU A N 1
ATOM 636 C CA . LEU A 1 77 ? 5.525 -4.127 -10.335 1.00 92.19 77 LEU A CA 1
ATOM 637 C C . LEU A 1 77 ? 6.516 -4.878 -11.218 1.00 92.19 77 LEU A C 1
ATOM 639 O O . LEU A 1 77 ? 7.476 -5.454 -10.704 1.00 92.19 77 LEU A O 1
ATOM 643 N N . PRO A 1 78 ? 6.349 -4.830 -12.551 1.00 90.38 78 PRO A N 1
ATOM 644 C CA . PRO A 1 78 ? 7.362 -5.330 -13.464 1.00 90.38 78 PRO A CA 1
ATOM 645 C C . PRO A 1 78 ? 8.741 -4.725 -13.178 1.00 90.38 78 PRO A C 1
ATOM 647 O O . PRO A 1 78 ? 8.864 -3.503 -13.053 1.00 90.38 78 PRO A O 1
ATOM 650 N N . SER A 1 79 ? 9.769 -5.572 -13.099 1.00 87.81 79 SER A N 1
ATOM 651 C CA . SER A 1 79 ? 11.128 -5.164 -12.746 1.00 87.81 79 SER A CA 1
ATOM 652 C C . SER A 1 79 ? 11.676 -4.118 -13.715 1.00 87.81 79 SER A C 1
ATOM 654 O O . SER A 1 79 ? 11.651 -4.283 -14.936 1.00 87.81 79 SER A O 1
ATOM 656 N N . LYS A 1 80 ? 12.261 -3.062 -13.154 1.00 85.25 80 LYS A N 1
ATOM 657 C CA . LYS A 1 80 ? 13.000 -2.015 -13.860 1.00 85.25 80 LYS A CA 1
ATOM 658 C C . LYS A 1 80 ? 14.446 -1.973 -13.390 1.00 85.25 80 LYS A C 1
ATOM 660 O O . LYS A 1 80 ? 14.794 -2.416 -12.290 1.00 85.25 80 LYS A O 1
ATOM 665 N N . ARG A 1 81 ? 15.321 -1.414 -14.228 1.00 82.38 81 ARG A N 1
ATOM 666 C CA . ARG A 1 81 ? 16.763 -1.390 -13.941 1.00 82.38 81 ARG A CA 1
ATOM 667 C C . ARG A 1 81 ? 17.068 -0.498 -12.741 1.00 82.38 81 ARG A C 1
ATOM 669 O O . ARG A 1 81 ? 17.858 -0.881 -11.879 1.00 82.38 81 ARG A O 1
ATOM 676 N N . LYS A 1 82 ? 16.426 0.667 -12.658 1.00 84.12 82 LYS A N 1
ATOM 677 C CA . LYS A 1 82 ? 16.621 1.643 -11.577 1.00 84.12 82 LYS A CA 1
ATOM 678 C C . LYS A 1 82 ? 15.317 1.942 -10.848 1.00 84.12 82 LYS A C 1
ATOM 680 O O . LYS A 1 82 ? 14.248 1.940 -11.446 1.00 84.12 82 LYS A O 1
ATOM 685 N N . LEU A 1 83 ? 15.430 2.288 -9.562 1.00 83.00 83 LEU A N 1
ATOM 686 C CA . LEU A 1 83 ? 14.285 2.708 -8.747 1.00 83.00 83 LEU A CA 1
ATOM 687 C C . LEU A 1 83 ? 13.610 3.977 -9.307 1.00 83.00 83 LEU A C 1
ATOM 689 O O . LEU A 1 83 ? 12.395 4.097 -9.270 1.00 83.00 83 LEU A O 1
ATOM 693 N N . SER A 1 84 ? 14.391 4.893 -9.886 1.00 85.12 84 SER A N 1
ATOM 694 C CA . SER A 1 84 ? 13.890 6.133 -10.494 1.00 85.12 84 SER A CA 1
ATOM 695 C C . SER A 1 84 ? 13.065 5.924 -11.766 1.00 85.12 84 SER A C 1
ATOM 697 O O . SER A 1 84 ? 12.517 6.881 -12.294 1.00 85.12 84 SER A O 1
ATOM 699 N N . GLU A 1 85 ? 13.043 4.710 -12.322 1.00 87.62 85 GLU A N 1
ATOM 700 C CA . GLU A 1 85 ? 12.238 4.399 -13.506 1.00 87.62 85 GLU A CA 1
ATOM 701 C C . GLU A 1 85 ? 10.793 4.044 -13.131 1.00 87.62 85 GLU A C 1
ATOM 703 O O . GLU A 1 85 ? 9.947 3.932 -14.016 1.00 87.62 85 GLU A O 1
ATOM 708 N N . TYR A 1 86 ? 10.499 3.818 -11.849 1.00 87.88 86 TYR A N 1
ATOM 709 C CA . TYR A 1 86 ? 9.153 3.522 -11.373 1.00 87.88 86 TYR A CA 1
ATOM 710 C C . TYR A 1 86 ? 8.328 4.795 -11.219 1.00 87.88 86 TYR A C 1
ATOM 712 O O . TYR A 1 86 ? 8.805 5.798 -10.696 1.00 87.88 86 TYR A O 1
ATOM 720 N N . ASP A 1 87 ? 7.076 4.709 -11.653 1.00 90.31 87 ASP A N 1
ATOM 721 C CA . ASP A 1 87 ? 6.068 5.738 -11.443 1.00 90.31 87 ASP A CA 1
ATOM 722 C C . ASP A 1 87 ? 5.167 5.282 -10.294 1.00 90.31 87 ASP A C 1
ATOM 724 O O . ASP A 1 87 ? 4.221 4.531 -10.497 1.00 90.31 87 ASP A O 1
ATOM 728 N N . PHE A 1 88 ? 5.512 5.653 -9.064 1.00 87.38 88 PHE A N 1
ATOM 729 C CA . PHE A 1 88 ? 4.749 5.239 -7.880 1.00 87.38 88 PHE A CA 1
ATOM 730 C C . PHE A 1 88 ? 3.399 5.958 -7.754 1.00 87.38 88 PHE A C 1
ATOM 732 O O . PHE A 1 88 ? 2.579 5.553 -6.933 1.00 87.38 88 PHE A O 1
ATOM 739 N N . THR A 1 89 ? 3.170 7.013 -8.540 1.00 87.00 89 THR A N 1
ATOM 740 C CA . THR A 1 89 ? 1.940 7.803 -8.488 1.00 87.00 89 THR A CA 1
ATOM 741 C C . THR A 1 89 ? 0.841 7.133 -9.302 1.00 87.00 89 THR A C 1
ATOM 743 O O . THR A 1 89 ? -0.243 6.899 -8.769 1.00 87.00 89 THR A O 1
ATOM 746 N N . ASP A 1 90 ? 1.148 6.763 -10.548 1.00 90.00 90 ASP A N 1
ATOM 747 C CA . ASP A 1 90 ? 0.138 6.293 -11.503 1.00 90.00 90 ASP A CA 1
ATOM 748 C C . ASP A 1 90 ? 0.290 4.809 -11.890 1.00 90.00 90 ASP A C 1
ATOM 750 O O . ASP A 1 90 ? -0.549 4.262 -12.615 1.00 90.00 90 ASP A O 1
ATOM 754 N N . ALA A 1 91 ? 1.332 4.108 -11.422 1.00 92.25 91 ALA A N 1
ATOM 755 C CA . ALA A 1 91 ? 1.456 2.681 -11.704 1.00 92.25 91 ALA A CA 1
ATOM 756 C C . ALA A 1 91 ? 0.390 1.851 -10.980 1.00 92.25 91 ALA A C 1
ATOM 758 O O . ALA A 1 91 ? 0.088 2.042 -9.803 1.00 92.25 91 ALA A O 1
ATOM 759 N N . ASN A 1 92 ? -0.112 0.848 -11.697 1.00 94.50 92 ASN A N 1
ATOM 760 C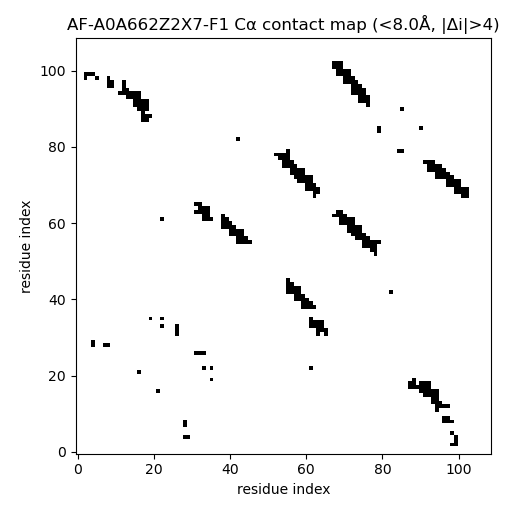 CA . ASN A 1 92 ? -0.987 -0.178 -11.155 1.00 94.50 92 ASN A CA 1
ATOM 761 C C . ASN A 1 92 ? -0.149 -1.304 -10.546 1.00 94.50 92 ASN A C 1
ATOM 763 O O . ASN A 1 92 ? 0.442 -2.101 -11.280 1.00 94.50 92 ASN A O 1
ATOM 767 N N . PHE A 1 93 ? -0.118 -1.360 -9.220 1.00 94.38 93 PHE A N 1
ATOM 768 C CA . PHE A 1 93 ? 0.577 -2.374 -8.442 1.00 94.38 93 PHE A CA 1
ATOM 769 C C . PHE A 1 93 ? -0.266 -3.639 -8.332 1.00 94.38 93 PHE A C 1
ATOM 771 O O . PHE A 1 93 ? -1.482 -3.563 -8.162 1.00 94.38 93 PHE A O 1
ATOM 778 N N . ASP A 1 94 ? 0.383 -4.798 -8.398 1.00 95.50 94 ASP A N 1
ATOM 779 C CA . ASP A 1 94 ? -0.221 -6.063 -7.991 1.00 95.50 94 ASP A CA 1
ATOM 780 C C . ASP A 1 94 ? -0.141 -6.151 -6.458 1.00 95.50 94 ASP A C 1
ATOM 782 O O . ASP A 1 94 ? 0.953 -6.155 -5.894 1.00 95.50 94 ASP A O 1
ATOM 786 N N . ILE A 1 95 ? -1.288 -6.148 -5.772 1.00 95.81 95 ILE A N 1
ATOM 787 C CA . ILE A 1 95 ? -1.342 -6.144 -4.303 1.00 95.81 95 ILE A CA 1
ATOM 788 C C . ILE A 1 95 ? -1.249 -7.580 -3.791 1.00 95.81 95 ILE A C 1
ATOM 790 O O . ILE A 1 95 ? -2.134 -8.387 -4.060 1.00 95.81 95 ILE A O 1
ATOM 794 N N . GLU A 1 96 ? -0.194 -7.914 -3.054 1.00 93.44 96 GLU A N 1
ATOM 795 C CA . GLU A 1 96 ? 0.117 -9.301 -2.681 1.00 93.44 96 GLU A CA 1
ATOM 796 C C . GLU A 1 96 ? -0.310 -9.637 -1.253 1.00 93.44 96 GLU A C 1
ATOM 798 O O . GLU A 1 96 ? -0.872 -10.702 -1.009 1.00 93.44 96 GLU A O 1
ATOM 803 N N . LEU A 1 97 ? -0.044 -8.733 -0.310 1.00 94.44 97 LEU A N 1
ATOM 804 C CA . LEU A 1 97 ? -0.343 -8.930 1.106 1.00 94.44 97 LEU A CA 1
ATOM 805 C C . LEU A 1 97 ? -0.662 -7.593 1.756 1.00 94.44 97 LEU A C 1
ATOM 807 O O . LEU A 1 97 ? 0.050 -6.615 1.536 1.00 94.44 97 LEU A O 1
ATOM 811 N N . ILE A 1 98 ? -1.681 -7.568 2.609 1.00 95.06 98 ILE A N 1
ATOM 812 C CA . ILE A 1 98 ? -2.021 -6.386 3.403 1.00 95.06 98 ILE A CA 1
ATOM 813 C C . ILE A 1 98 ? -2.045 -6.775 4.879 1.00 95.06 98 ILE A C 1
ATOM 815 O O . ILE A 1 98 ? -2.749 -7.695 5.297 1.00 95.06 98 ILE A O 1
ATOM 819 N N . SER A 1 99 ? -1.281 -6.053 5.692 1.00 93.00 99 SER A N 1
ATOM 820 C CA . SER A 1 99 ? -1.142 -6.311 7.122 1.00 93.00 99 SER A CA 1
ATOM 821 C C . SER A 1 99 ? -1.403 -5.051 7.931 1.00 93.00 99 SER A C 1
ATOM 823 O O . SER A 1 99 ? -0.700 -4.060 7.799 1.00 93.00 99 SER A O 1
ATOM 825 N N . TYR A 1 100 ? -2.380 -5.101 8.834 1.00 92.25 100 TYR A N 1
ATOM 826 C CA . TYR A 1 100 ? -2.528 -4.073 9.864 1.00 92.25 100 TYR A CA 1
ATOM 827 C C . TYR A 1 100 ? -1.499 -4.322 10.966 1.00 92.25 100 TYR A C 1
ATOM 829 O O . TYR A 1 100 ? -1.459 -5.421 11.533 1.00 92.25 100 TYR A O 1
ATOM 837 N N . VAL A 1 101 ? -0.689 -3.312 11.267 1.00 90.81 101 VAL A N 1
ATOM 838 C CA . VAL A 1 101 ? 0.389 -3.363 12.251 1.00 90.81 101 VAL A CA 1
ATOM 839 C C . VAL A 1 101 ? 0.073 -2.403 13.385 1.00 90.81 101 VAL A C 1
ATOM 841 O O . VAL A 1 101 ? 0.036 -1.187 13.204 1.00 90.81 101 VAL A O 1
ATOM 844 N N . LYS A 1 102 ? -0.116 -2.963 14.582 1.00 89.06 102 LYS A N 1
ATOM 845 C CA . LYS A 1 102 ? -0.230 -2.172 15.805 1.00 89.06 102 LYS A CA 1
ATOM 846 C C . LYS A 1 102 ? 1.150 -1.693 16.229 1.00 89.06 102 LYS A C 1
ATOM 848 O O . LYS A 1 102 ? 2.035 -2.523 16.441 1.00 89.06 102 LYS A O 1
ATOM 853 N N . ARG A 1 103 ? 1.339 -0.383 16.395 1.00 84.19 103 ARG A N 1
ATOM 854 C CA . ARG A 1 103 ? 2.505 0.120 17.136 1.00 84.19 103 ARG A CA 1
ATOM 855 C C . ARG A 1 103 ? 2.118 0.138 18.605 1.00 84.19 103 ARG A C 1
ATOM 857 O O . ARG A 1 103 ? 1.683 1.165 19.123 1.00 84.19 103 ARG A O 1
ATOM 864 N N . ASP A 1 104 ? 2.305 -0.994 19.281 1.00 63.41 104 ASP A N 1
ATOM 865 C CA . ASP A 1 104 ? 2.352 -0.976 20.740 1.00 63.41 104 ASP A CA 1
ATOM 866 C C . ASP A 1 104 ? 3.462 0.009 21.129 1.00 63.41 104 ASP A C 1
ATOM 868 O O . ASP A 1 104 ? 4.634 -0.163 20.782 1.00 63.41 104 ASP A O 1
ATOM 872 N N . THR A 1 105 ? 3.084 1.106 21.786 1.00 51.31 105 THR A N 1
ATOM 873 C CA . THR A 1 105 ? 4.077 1.969 22.429 1.00 51.31 105 THR A CA 1
ATOM 874 C C . THR A 1 105 ? 4.806 1.067 23.422 1.00 51.31 105 THR A C 1
ATOM 876 O O . THR A 1 105 ? 4.109 0.402 24.190 1.00 51.31 105 THR A O 1
ATOM 879 N N . PRO A 1 106 ? 6.151 0.981 23.436 1.00 48.44 106 PRO A N 1
ATOM 880 C CA . PRO A 1 106 ? 6.815 0.270 24.512 1.00 48.44 106 PRO A CA 1
ATOM 881 C C . PRO A 1 106 ? 6.364 0.942 25.808 1.00 48.44 106 PRO A C 1
ATOM 883 O O . PRO A 1 106 ? 6.662 2.117 26.029 1.00 48.44 106 PRO A O 1
ATOM 886 N N . GLU A 1 107 ? 5.596 0.242 26.643 1.00 46.44 107 GLU A N 1
ATOM 887 C CA . GLU A 1 107 ? 5.515 0.621 28.044 1.00 46.44 107 GLU A CA 1
ATOM 888 C C . GLU A 1 107 ? 6.950 0.544 28.557 1.00 46.44 107 GLU A C 1
ATOM 890 O O . GLU A 1 107 ? 7.552 -0.532 28.580 1.00 46.44 107 GLU A O 1
ATOM 895 N N . ASN A 1 108 ? 7.520 1.712 28.863 1.00 45.50 108 ASN A N 1
ATOM 896 C CA . ASN A 1 108 ? 8.813 1.844 29.518 1.00 45.50 108 ASN A CA 1
ATOM 897 C C . ASN A 1 108 ? 8.957 0.770 30.606 1.00 45.50 108 ASN A C 1
ATOM 899 O O . ASN A 1 108 ? 8.147 0.715 31.535 1.00 45.50 108 ASN A O 1
ATOM 903 N N . LYS A 1 109 ? 10.018 -0.029 30.515 1.00 36.41 109 LYS A N 1
ATOM 904 C CA . LYS A 1 109 ? 10.610 -0.703 31.666 1.00 36.41 109 LYS A CA 1
ATOM 905 C C . LYS A 1 109 ? 12.053 -0.267 31.799 1.00 36.41 109 LYS A C 1
ATOM 907 O O . LYS A 1 109 ? 12.743 -0.248 30.757 1.00 36.41 109 LYS A O 1
#

Organism: NCBI:txid930138

Radius of gyration: 14.93 Å; Cα contacts (8 Å, |Δi|>4): 177; chains: 1; bounding box: 33×31×46 Å

Mean predicted aligned error: 7.34 Å